Protein AF-A0A1F4E0D7-F1 (afdb_monomer_lite)

Sequence (141 aa):
MLSRHSKGNRVFLKLKRRDPFVKLLLAAATALELRGVRFKAMPSDRVTEKAFVDFCAHFPPDAELWQQFGDLKFLAGVAVMLAGHHGFERSAYLALAETLSPGSSTVEQYEAWYRKYKPDFPRLFSMIDRERRVHARVGDQ

Radius of gyration: 18.06 Å; chains: 1; bounding box: 66×44×33 Å

Structure (mmCIF, N/CA/C/O backbone):
data_AF-A0A1F4E0D7-F1
#
_entry.id   AF-A0A1F4E0D7-F1
#
loop_
_atom_site.group_PDB
_atom_site.id
_atom_site.type_symbol
_atom_site.label_atom_id
_atom_site.label_alt_id
_atom_site.label_comp_id
_atom_site.label_asym_id
_atom_site.label_entity_id
_atom_site.label_seq_id
_atom_site.pdbx_PDB_ins_code
_atom_site.Cartn_x
_atom_site.Cartn_y
_atom_site.Cartn_z
_atom_site.occupancy
_atom_site.B_iso_or_equiv
_atom_site.auth_seq_id
_atom_site.auth_comp_id
_atom_site.auth_asym_id
_atom_site.auth_atom_id
_atom_site.pdbx_PDB_model_num
ATOM 1 N N . MET A 1 1 ? 50.376 -29.751 10.327 1.00 37.69 1 MET A N 1
ATOM 2 C CA . MET A 1 1 ? 50.238 -28.881 9.139 1.00 37.69 1 MET A CA 1
ATOM 3 C C . MET A 1 1 ? 48.757 -28.633 8.897 1.00 37.69 1 MET A C 1
ATOM 5 O O . MET A 1 1 ? 48.042 -29.574 8.582 1.00 37.69 1 MET A O 1
ATOM 9 N N . LEU A 1 2 ? 48.285 -27.404 9.133 1.00 34.72 2 LEU A N 1
ATOM 10 C CA . LEU A 1 2 ? 46.933 -26.977 8.767 1.00 34.72 2 LEU A CA 1
ATOM 11 C C . LEU A 1 2 ? 46.838 -26.846 7.244 1.00 34.72 2 LEU A C 1
ATOM 13 O O . LEU A 1 2 ? 47.674 -26.177 6.643 1.00 34.72 2 LEU A O 1
ATOM 17 N N . SER A 1 3 ? 45.781 -27.388 6.645 1.00 28.05 3 SER A N 1
ATOM 18 C CA . SER A 1 3 ? 45.312 -26.936 5.336 1.00 28.05 3 SER A CA 1
ATOM 19 C C . SER A 1 3 ? 43.807 -26.723 5.400 1.00 28.05 3 SER A C 1
ATOM 21 O O . SER A 1 3 ? 43.017 -27.652 5.553 1.00 28.05 3 SER A O 1
ATOM 23 N N . ARG A 1 4 ? 43.438 -25.444 5.359 1.00 36.12 4 ARG A N 1
ATOM 24 C CA . ARG A 1 4 ? 42.078 -24.930 5.265 1.00 36.12 4 ARG A CA 1
ATOM 25 C C . ARG A 1 4 ? 41.848 -24.677 3.779 1.00 36.12 4 ARG A C 1
ATOM 27 O O . ARG A 1 4 ? 42.468 -23.777 3.225 1.00 36.12 4 ARG A O 1
ATOM 34 N N . HIS A 1 5 ? 40.948 -25.417 3.143 1.00 29.58 5 HIS A N 1
ATOM 35 C CA . HIS A 1 5 ? 40.406 -25.016 1.848 1.00 29.58 5 HIS A CA 1
ATOM 36 C C . HIS A 1 5 ? 38.899 -24.818 1.976 1.00 29.58 5 HIS A C 1
ATOM 38 O O . HIS A 1 5 ? 38.101 -25.740 1.857 1.00 29.58 5 HIS A O 1
ATOM 44 N N . SER A 1 6 ? 38.534 -23.564 2.237 1.00 39.84 6 SER A N 1
ATOM 45 C CA . SER A 1 6 ? 37.223 -23.029 1.893 1.00 39.84 6 SER A CA 1
ATOM 46 C C . SER A 1 6 ? 37.185 -22.893 0.373 1.00 39.84 6 SER A C 1
ATOM 48 O O . SER A 1 6 ? 38.007 -22.177 -0.203 1.00 39.84 6 SER A O 1
ATOM 50 N N . LYS A 1 7 ? 36.272 -23.602 -0.293 1.00 37.16 7 LYS A N 1
ATOM 51 C CA . LYS A 1 7 ? 35.950 -23.343 -1.697 1.00 37.16 7 LYS A CA 1
ATOM 52 C C . LYS A 1 7 ? 34.457 -23.075 -1.783 1.00 37.16 7 LYS A C 1
ATOM 54 O O . LYS A 1 7 ? 33.639 -23.919 -1.438 1.00 37.16 7 LYS A O 1
ATOM 59 N N . GLY A 1 8 ? 34.174 -21.826 -2.147 1.00 36.41 8 GLY A N 1
ATOM 60 C CA . GLY A 1 8 ? 32.883 -21.161 -2.096 1.00 36.41 8 GLY A CA 1
ATOM 61 C C . GLY A 1 8 ? 31.722 -22.029 -2.550 1.00 36.41 8 GLY A C 1
ATOM 62 O O . GLY A 1 8 ? 31.633 -22.423 -3.711 1.00 36.41 8 GLY A O 1
ATOM 63 N N . ASN A 1 9 ? 30.796 -22.232 -1.622 1.00 32.88 9 ASN A N 1
ATOM 64 C CA . ASN A 1 9 ? 29.479 -22.769 -1.890 1.00 32.88 9 ASN A CA 1
ATOM 65 C C . ASN A 1 9 ? 28.658 -21.676 -2.599 1.00 32.88 9 ASN A C 1
ATOM 67 O O . ASN A 1 9 ? 27.853 -20.977 -1.987 1.00 32.88 9 ASN A O 1
ATOM 71 N N . ARG A 1 10 ? 28.923 -21.441 -3.890 1.00 36.28 10 ARG A N 1
ATOM 72 C CA . ARG A 1 10 ? 28.019 -20.651 -4.733 1.00 36.28 10 ARG A CA 1
ATOM 73 C C . ARG A 1 10 ? 26.839 -21.544 -5.075 1.00 36.28 10 ARG A C 1
ATOM 75 O O . ARG A 1 10 ? 26.858 -22.269 -6.065 1.00 36.28 10 ARG A O 1
ATOM 82 N N . VAL A 1 11 ? 25.830 -21.502 -4.212 1.00 35.56 11 VAL A N 1
ATOM 83 C CA . VAL A 1 11 ? 24.526 -22.096 -4.486 1.00 35.56 11 VAL A CA 1
ATOM 84 C C . VAL A 1 11 ? 23.910 -21.302 -5.637 1.00 35.56 11 VAL A C 1
ATOM 86 O O . VAL A 1 11 ? 23.380 -20.211 -5.444 1.00 35.56 11 VAL A O 1
ATOM 89 N N . PHE A 1 12 ? 24.018 -21.825 -6.857 1.00 33.31 12 PHE A N 1
ATOM 90 C CA . PHE A 1 12 ? 23.210 -21.353 -7.976 1.00 33.31 12 PHE A CA 1
ATOM 91 C C . PHE A 1 12 ? 21.783 -21.848 -7.746 1.00 33.31 12 PHE A C 1
ATOM 93 O O . PHE A 1 12 ? 21.414 -22.951 -8.151 1.00 33.31 12 PHE A O 1
ATOM 100 N N . LEU A 1 13 ? 20.982 -21.041 -7.049 1.00 41.50 13 LEU A N 1
ATOM 101 C CA . LEU A 1 13 ? 19.543 -21.256 -6.983 1.00 41.50 13 LEU A CA 1
ATOM 102 C C . LEU A 1 13 ? 18.994 -21.019 -8.391 1.00 41.50 13 LEU A C 1
ATOM 104 O O . LEU A 1 13 ? 18.935 -19.892 -8.881 1.00 41.50 13 LEU A O 1
ATOM 108 N N . LYS A 1 14 ? 18.646 -22.113 -9.069 1.00 36.16 14 LYS A N 1
ATOM 109 C CA . LYS A 1 14 ? 18.019 -22.117 -10.391 1.00 36.16 14 LYS A CA 1
ATOM 110 C C . LYS A 1 14 ? 16.564 -21.673 -10.226 1.00 36.16 14 LYS A C 1
ATOM 112 O O . LYS A 1 14 ? 15.641 -22.481 -10.247 1.00 36.16 14 LYS A O 1
ATOM 117 N N . LEU A 1 15 ? 16.380 -20.385 -9.965 1.00 41.78 15 LEU A N 1
ATOM 118 C CA . LEU A 1 15 ? 15.086 -19.800 -9.661 1.00 41.78 15 LEU A CA 1
ATOM 119 C C . LEU A 1 15 ? 14.282 -19.651 -10.947 1.00 41.78 15 LEU A C 1
ATOM 121 O O . LEU A 1 15 ? 14.629 -18.876 -11.838 1.00 41.78 15 LEU A O 1
ATOM 125 N N . LYS A 1 16 ? 13.195 -20.417 -11.060 1.00 43.47 16 LYS A N 1
ATOM 126 C CA . LYS A 1 16 ? 12.216 -20.191 -12.123 1.00 43.47 16 LYS A CA 1
ATOM 127 C C . LYS A 1 16 ? 11.549 -18.838 -11.879 1.00 43.47 16 LYS A C 1
ATOM 129 O O . LYS A 1 16 ? 11.242 -18.461 -10.765 1.00 43.47 16 LYS A O 1
ATOM 134 N N . ARG A 1 17 ? 11.257 -18.101 -12.938 1.00 47.19 17 ARG A N 1
ATOM 135 C CA . ARG A 1 17 ? 10.786 -16.706 -12.890 1.00 47.19 17 ARG A CA 1
ATOM 136 C C . ARG A 1 17 ? 9.446 -16.452 -12.176 1.00 47.19 17 ARG A C 1
ATOM 138 O O . ARG A 1 17 ? 9.128 -15.316 -11.847 1.00 47.19 17 ARG A O 1
ATOM 145 N N . ARG A 1 18 ? 8.653 -17.502 -11.938 1.00 47.16 18 ARG A N 1
ATOM 146 C CA . ARG A 1 18 ? 7.413 -17.460 -11.135 1.00 47.16 18 ARG A CA 1
ATOM 147 C C . ARG A 1 18 ? 7.629 -17.853 -9.672 1.00 47.16 18 ARG A C 1
ATOM 149 O O . ARG A 1 18 ? 6.662 -17.961 -8.926 1.00 47.16 18 ARG A O 1
ATOM 156 N N . ASP A 1 19 ? 8.872 -18.100 -9.288 1.00 50.97 19 ASP A N 1
ATOM 157 C CA . ASP A 1 19 ? 9.229 -18.591 -7.974 1.00 50.97 19 ASP A CA 1
ATOM 158 C C . ASP A 1 19 ? 9.087 -17.461 -6.934 1.00 50.97 19 ASP A C 1
ATOM 160 O O . ASP A 1 19 ? 9.621 -16.361 -7.144 1.00 50.97 19 ASP A O 1
ATOM 164 N N . PRO A 1 20 ? 8.357 -17.687 -5.826 1.00 55.28 20 PRO A N 1
ATOM 165 C CA . PRO A 1 20 ? 8.258 -16.741 -4.716 1.00 55.28 20 PRO A CA 1
ATOM 166 C C . PRO A 1 20 ? 9.623 -16.250 -4.212 1.00 55.28 20 PRO A C 1
ATOM 168 O O . PRO A 1 20 ? 9.716 -15.107 -3.771 1.00 55.28 20 PRO A O 1
ATOM 171 N N . PHE A 1 21 ? 10.697 -17.030 -4.364 1.00 49.84 21 PHE A N 1
ATOM 172 C CA . PHE A 1 21 ? 12.053 -16.610 -4.008 1.00 49.84 21 PHE A CA 1
ATOM 173 C C . PHE A 1 21 ? 12.610 -15.479 -4.892 1.00 49.84 21 P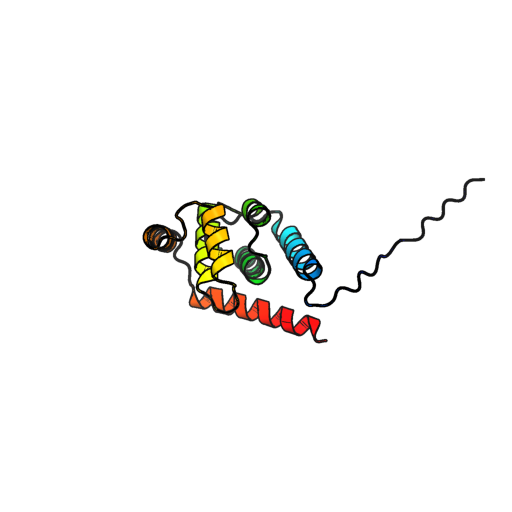HE A C 1
ATOM 175 O O . PHE A 1 21 ? 13.404 -14.679 -4.405 1.00 49.84 21 PHE A O 1
ATOM 182 N N . VAL A 1 22 ? 12.185 -15.344 -6.157 1.00 57.53 22 VAL A N 1
ATOM 183 C CA . VAL A 1 22 ? 12.585 -14.207 -7.017 1.00 57.53 22 VAL A CA 1
ATOM 184 C C . VAL A 1 22 ? 11.883 -12.931 -6.575 1.00 57.53 22 VAL A C 1
ATOM 186 O O . VAL A 1 22 ? 12.516 -11.885 -6.487 1.00 57.53 22 VAL A O 1
ATOM 189 N N . LYS A 1 23 ? 10.589 -13.020 -6.248 1.00 55.31 23 LYS A N 1
ATOM 190 C CA . LYS A 1 23 ? 9.844 -11.891 -5.672 1.00 55.31 23 LYS A CA 1
ATOM 191 C C . LYS A 1 23 ? 10.425 -11.493 -4.322 1.00 55.31 23 LYS A C 1
ATOM 193 O O . LYS A 1 23 ? 10.556 -10.308 -4.062 1.00 55.31 23 LYS A O 1
ATOM 198 N N . LEU A 1 24 ? 10.826 -12.470 -3.510 1.00 58.88 24 LEU A N 1
ATOM 199 C CA . LEU A 1 24 ? 11.486 -12.239 -2.231 1.00 58.88 24 LEU A CA 1
ATOM 200 C C . LEU A 1 24 ? 12.862 -11.591 -2.407 1.00 58.88 24 LEU A C 1
ATOM 202 O O . LEU A 1 24 ? 13.182 -10.677 -1.667 1.00 58.88 24 LEU A O 1
ATOM 206 N N . LEU A 1 25 ? 13.660 -12.011 -3.393 1.00 61.12 25 LEU A N 1
ATOM 207 C CA . LEU A 1 25 ? 14.956 -11.397 -3.701 1.00 61.12 25 LEU A CA 1
ATOM 208 C C . LEU A 1 25 ? 14.814 -9.986 -4.266 1.00 61.12 25 LEU A C 1
ATOM 210 O O . LEU A 1 25 ? 15.600 -9.119 -3.902 1.00 61.12 25 LEU A O 1
ATOM 214 N N . LEU A 1 26 ? 13.820 -9.745 -5.122 1.00 60.88 26 LEU A N 1
ATOM 215 C CA . LEU A 1 26 ? 13.545 -8.417 -5.663 1.00 60.88 26 LEU A CA 1
ATOM 216 C C . LEU A 1 26 ? 13.012 -7.496 -4.562 1.00 60.88 26 LEU A C 1
ATOM 218 O O . LEU A 1 26 ? 13.558 -6.422 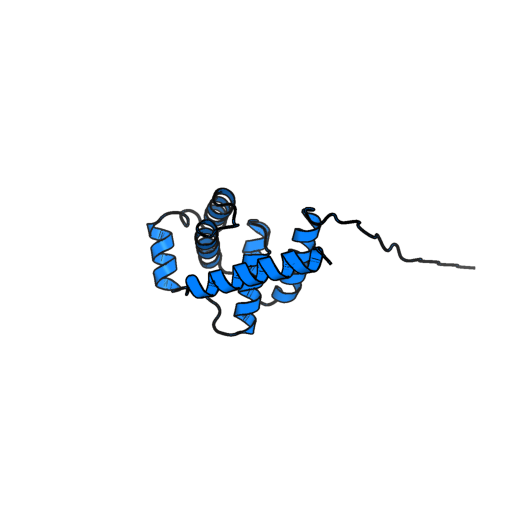-4.365 1.00 60.88 26 LEU A O 1
ATOM 222 N N . ALA A 1 27 ? 12.045 -7.960 -3.766 1.00 60.25 27 ALA A N 1
ATOM 223 C CA . ALA A 1 27 ? 11.566 -7.248 -2.587 1.00 60.25 27 ALA A CA 1
ATOM 224 C C . ALA A 1 27 ? 12.687 -7.032 -1.562 1.00 60.25 27 ALA A C 1
ATOM 226 O O . ALA A 1 27 ? 12.736 -5.975 -0.954 1.00 60.25 27 ALA A O 1
ATOM 227 N N . ALA A 1 28 ? 13.623 -7.972 -1.395 1.00 60.41 28 ALA A N 1
ATOM 228 C CA . ALA A 1 28 ? 14.784 -7.814 -0.521 1.00 60.41 28 ALA A CA 1
ATOM 229 C C . ALA A 1 28 ? 15.807 -6.817 -1.082 1.00 60.41 28 ALA A C 1
ATOM 231 O O . ALA A 1 28 ? 16.362 -6.034 -0.319 1.00 60.41 28 ALA A O 1
ATOM 232 N N . ALA A 1 29 ? 16.050 -6.809 -2.394 1.00 62.09 29 ALA A N 1
ATOM 233 C CA . ALA A 1 29 ? 16.911 -5.833 -3.057 1.00 62.09 29 ALA A CA 1
ATOM 234 C C . ALA A 1 29 ? 16.309 -4.426 -2.967 1.00 62.09 29 ALA A C 1
ATOM 236 O O . ALA A 1 29 ? 16.978 -3.500 -2.517 1.00 62.09 29 ALA A O 1
ATOM 237 N N . THR A 1 30 ? 15.018 -4.285 -3.266 1.00 63.09 30 THR A N 1
ATOM 238 C CA . THR A 1 30 ? 14.295 -3.029 -3.080 1.00 63.09 30 THR A CA 1
ATOM 239 C C . THR A 1 30 ? 14.238 -2.652 -1.598 1.00 63.09 30 THR A C 1
ATOM 241 O O . THR A 1 30 ? 14.484 -1.507 -1.262 1.00 63.09 30 THR A O 1
ATOM 244 N N . ALA A 1 31 ? 14.026 -3.590 -0.670 1.00 59.50 31 ALA A N 1
ATOM 245 C CA . ALA A 1 31 ? 14.088 -3.332 0.773 1.00 59.50 31 ALA A CA 1
ATOM 246 C C . ALA A 1 31 ? 15.465 -2.827 1.221 1.00 59.50 31 ALA A C 1
ATOM 248 O O . ALA A 1 31 ? 15.545 -1.964 2.091 1.00 59.50 31 ALA A O 1
ATOM 249 N N . LEU A 1 32 ? 16.548 -3.358 0.642 1.00 59.16 32 LEU A N 1
ATOM 250 C CA . LEU A 1 32 ? 17.920 -2.916 0.894 1.00 59.16 32 LEU A CA 1
ATOM 251 C C . LEU A 1 32 ? 18.157 -1.493 0.375 1.00 59.16 32 LEU A C 1
ATOM 253 O O . LEU A 1 32 ? 18.775 -0.703 1.083 1.00 59.16 32 LEU A O 1
ATOM 257 N N . GLU A 1 33 ? 17.630 -1.146 -0.800 1.00 61.88 33 GLU A N 1
ATOM 258 C CA . GLU A 1 33 ? 17.638 0.232 -1.318 1.00 61.88 33 GLU A CA 1
ATOM 259 C C . GLU A 1 33 ? 16.750 1.166 -0.474 1.00 61.88 33 GLU A C 1
ATOM 261 O O . GLU A 1 33 ? 17.092 2.323 -0.233 1.00 61.88 33 GLU A O 1
ATOM 266 N N . LEU A 1 34 ? 15.646 0.641 0.058 1.00 63.38 34 LEU A N 1
ATOM 267 C CA . LEU A 1 34 ? 14.682 1.342 0.903 1.00 63.38 34 LEU A CA 1
ATOM 268 C C . LEU A 1 34 ? 15.067 1.390 2.386 1.00 63.38 34 LEU A C 1
ATOM 270 O O . LEU A 1 34 ? 14.317 1.972 3.164 1.00 63.38 34 LEU A O 1
ATOM 274 N N . ARG A 1 35 ? 16.201 0.823 2.830 1.00 57.59 35 ARG A N 1
ATOM 275 C CA . ARG A 1 35 ? 16.527 0.670 4.269 1.00 57.59 35 ARG A CA 1
ATOM 276 C C . ARG A 1 35 ? 16.639 1.981 5.068 1.00 57.59 35 ARG A C 1
ATOM 278 O O . ARG A 1 35 ? 16.762 1.928 6.288 1.00 57.59 35 ARG A O 1
ATOM 285 N N . GLY A 1 36 ? 16.556 3.143 4.417 1.00 64.00 36 GLY A N 1
ATOM 286 C CA . GLY A 1 36 ? 16.404 4.457 5.059 1.00 64.00 36 GLY A CA 1
ATOM 287 C C . GLY A 1 36 ? 15.091 5.192 4.752 1.00 64.00 36 GLY A C 1
ATOM 288 O O . GLY A 1 36 ? 14.845 6.255 5.320 1.00 64.00 36 GLY A O 1
ATOM 289 N N . VAL A 1 37 ? 14.244 4.663 3.867 1.00 71.12 37 VAL A N 1
ATOM 290 C CA . VAL A 1 37 ? 13.022 5.319 3.391 1.00 71.12 37 VAL A CA 1
ATOM 291 C C . VAL A 1 37 ? 11.842 4.907 4.269 1.00 71.12 37 VAL A C 1
ATOM 293 O O . VAL A 1 37 ? 11.497 3.735 4.376 1.00 71.12 37 VAL A O 1
ATOM 296 N N . ARG A 1 38 ? 11.210 5.896 4.909 1.00 85.06 38 ARG A N 1
ATOM 297 C CA . ARG A 1 38 ? 9.981 5.726 5.695 1.00 85.06 38 ARG A CA 1
ATOM 298 C C . ARG A 1 38 ? 8.844 6.489 5.028 1.00 85.06 38 ARG A C 1
ATOM 300 O O . ARG A 1 38 ? 8.786 7.715 5.112 1.00 85.06 38 ARG A O 1
ATOM 307 N N . PHE A 1 39 ? 7.915 5.771 4.414 1.00 90.50 39 PHE A N 1
ATOM 308 C CA . PHE A 1 39 ? 6.736 6.337 3.776 1.00 90.50 39 PHE A CA 1
ATOM 309 C C . PHE A 1 39 ? 5.711 6.780 4.821 1.00 90.50 39 PHE A C 1
ATOM 311 O O . PHE A 1 39 ? 5.061 5.969 5.476 1.00 90.50 39 PHE A O 1
ATOM 318 N N . LYS A 1 40 ? 5.571 8.092 5.002 1.00 92.19 40 LYS A N 1
ATOM 319 C CA . LYS A 1 40 ? 4.557 8.693 5.891 1.00 92.19 40 LYS A CA 1
ATOM 320 C C . LYS A 1 40 ? 3.521 9.525 5.132 1.00 92.19 40 LYS A C 1
ATOM 322 O O . LYS A 1 40 ? 2.502 9.914 5.703 1.00 92.19 40 LYS A O 1
ATOM 327 N N . ALA A 1 41 ? 3.817 9.825 3.873 1.00 93.50 41 ALA A N 1
ATOM 328 C CA . ALA A 1 41 ? 3.032 10.624 2.951 1.00 93.50 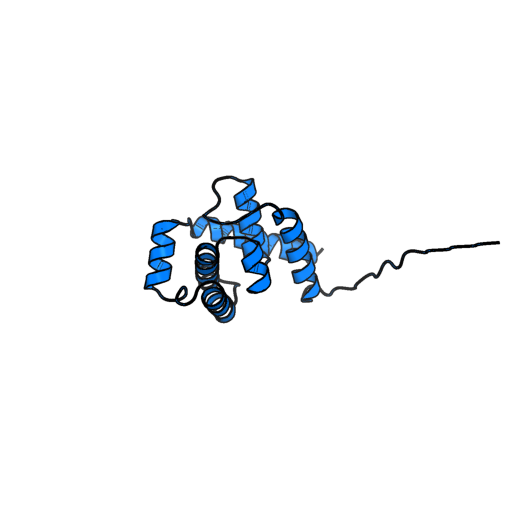41 ALA A CA 1
ATOM 329 C C . ALA A 1 41 ? 3.447 10.271 1.514 1.00 93.50 41 ALA A C 1
ATOM 331 O O . ALA A 1 41 ? 4.398 9.512 1.307 1.00 93.50 41 ALA A O 1
ATOM 332 N N . MET A 1 42 ? 2.743 10.844 0.538 1.00 92.88 42 MET A N 1
ATOM 333 C CA . MET A 1 42 ? 3.126 10.735 -0.868 1.00 92.88 42 MET A CA 1
ATOM 334 C C . MET A 1 42 ? 4.522 11.339 -1.097 1.00 92.88 42 MET A C 1
ATOM 336 O O . MET A 1 42 ? 4.852 12.351 -0.471 1.00 92.88 42 MET A O 1
ATOM 340 N N . PRO A 1 43 ? 5.34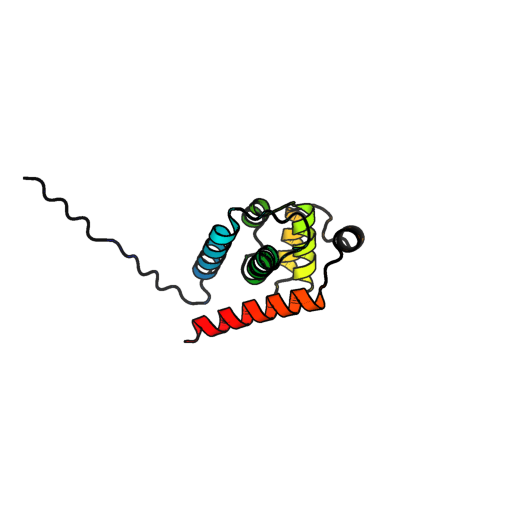8 10.725 -1.960 1.00 90.69 43 PRO A N 1
ATOM 341 C CA . PRO A 1 43 ? 6.700 11.197 -2.233 1.00 90.69 43 PRO A CA 1
ATOM 342 C C . PRO A 1 43 ? 6.686 12.592 -2.872 1.00 90.69 43 PRO A C 1
ATOM 344 O O . PRO A 1 43 ? 5.834 12.896 -3.706 1.00 90.69 43 PRO A O 1
ATOM 347 N N . SER A 1 44 ? 7.640 13.440 -2.480 1.00 87.31 44 SER A N 1
ATOM 348 C CA . SER A 1 44 ? 7.763 14.830 -2.954 1.00 87.31 44 SER A CA 1
ATOM 349 C C . SER A 1 44 ? 8.971 15.068 -3.859 1.00 87.31 44 SER A C 1
ATOM 351 O O . SER A 1 44 ? 9.118 16.149 -4.425 1.00 87.31 44 SER A O 1
ATOM 353 N N . ASP A 1 45 ? 9.858 14.083 -3.981 1.00 88.12 45 ASP A N 1
ATOM 354 C CA . ASP A 1 45 ? 11.071 14.153 -4.786 1.00 88.12 45 ASP A CA 1
ATOM 355 C C . ASP A 1 45 ? 11.249 12.876 -5.613 1.00 88.12 45 ASP A C 1
ATOM 357 O O . ASP A 1 45 ? 10.619 11.847 -5.370 1.00 88.12 45 ASP A O 1
ATOM 361 N N . ARG A 1 46 ? 12.131 12.940 -6.612 1.00 84.81 46 ARG A N 1
ATOM 362 C CA . ARG A 1 46 ? 12.323 11.842 -7.569 1.00 84.81 46 ARG A CA 1
ATOM 363 C C . ARG A 1 46 ? 12.884 10.568 -6.937 1.00 84.81 46 ARG A C 1
ATOM 365 O O . ARG A 1 46 ? 12.587 9.484 -7.432 1.00 84.81 46 ARG A O 1
ATOM 372 N N . VAL A 1 47 ? 13.710 10.684 -5.897 1.00 84.44 47 VAL A N 1
ATOM 373 C CA . VAL A 1 47 ? 14.348 9.527 -5.258 1.00 84.44 47 VAL A CA 1
ATOM 374 C C . VAL A 1 47 ? 13.310 8.775 -4.437 1.00 84.44 47 VAL A C 1
ATOM 376 O O . VAL A 1 47 ? 13.148 7.568 -4.619 1.00 84.44 47 VAL A O 1
ATOM 379 N N . THR A 1 48 ? 12.553 9.487 -3.597 1.00 85.75 48 THR A N 1
ATOM 380 C CA . THR A 1 48 ? 11.475 8.879 -2.802 1.00 85.75 48 THR A CA 1
ATOM 381 C C . THR A 1 48 ? 10.335 8.363 -3.676 1.00 85.75 48 THR A C 1
ATOM 383 O O . THR A 1 48 ? 9.739 7.337 -3.356 1.00 85.75 48 THR A O 1
ATOM 386 N N . GLU A 1 49 ? 10.069 9.008 -4.813 1.00 90.75 49 GLU A N 1
ATOM 387 C CA . GLU A 1 49 ? 9.068 8.554 -5.776 1.00 90.75 49 GLU A CA 1
ATOM 388 C C . GLU A 1 49 ? 9.462 7.250 -6.465 1.00 90.75 49 GLU A C 1
ATOM 390 O O . GLU A 1 49 ? 8.641 6.336 -6.530 1.00 90.75 49 GLU A O 1
ATOM 395 N N . LYS A 1 50 ? 10.710 7.121 -6.934 1.00 88.50 50 LYS A N 1
ATOM 396 C CA . LYS A 1 50 ? 11.195 5.861 -7.517 1.00 88.50 50 LYS A CA 1
ATOM 397 C C . LYS A 1 50 ? 11.111 4.727 -6.497 1.00 88.50 50 LYS A C 1
ATOM 399 O O . LYS A 1 50 ? 10.518 3.696 -6.789 1.00 88.50 50 LYS A O 1
ATOM 404 N N . ALA A 1 51 ? 11.603 4.974 -5.285 1.00 88.12 51 ALA A N 1
ATOM 405 C CA . ALA A 1 51 ? 11.497 4.066 -4.148 1.00 88.12 51 ALA A CA 1
ATOM 406 C C . ALA A 1 51 ? 10.046 3.621 -3.873 1.00 88.12 51 ALA A C 1
ATOM 408 O O . ALA A 1 51 ? 9.776 2.438 -3.675 1.00 88.12 51 ALA A O 1
ATOM 409 N N . PHE A 1 52 ? 9.100 4.562 -3.879 1.00 91.81 52 PHE A N 1
ATOM 410 C CA . PHE A 1 52 ? 7.686 4.279 -3.644 1.00 91.81 52 PHE A CA 1
ATOM 411 C C . PHE A 1 52 ? 7.041 3.478 -4.784 1.00 91.81 52 PHE A C 1
ATOM 413 O O . PHE A 1 52 ? 6.251 2.566 -4.536 1.00 91.81 52 PHE A O 1
ATOM 420 N N . VAL A 1 53 ? 7.394 3.786 -6.033 1.00 92.69 53 VAL A N 1
ATOM 421 C CA . VAL A 1 53 ? 6.937 3.036 -7.209 1.00 92.69 53 VAL A CA 1
ATOM 422 C C . VAL A 1 53 ? 7.472 1.610 -7.180 1.00 92.69 53 VAL A C 1
ATOM 424 O O . VAL A 1 53 ? 6.694 0.686 -7.397 1.00 92.69 53 VAL A O 1
ATOM 427 N N . ASP A 1 54 ? 8.747 1.417 -6.847 1.00 88.56 54 ASP A N 1
ATOM 428 C CA . ASP A 1 54 ? 9.362 0.090 -6.744 1.00 88.56 54 ASP A CA 1
ATOM 429 C C . ASP A 1 54 ? 8.733 -0.729 -5.622 1.00 88.56 54 ASP A C 1
ATOM 431 O O . ASP A 1 54 ? 8.417 -1.907 -5.807 1.00 88.56 54 ASP A O 1
ATOM 435 N N . PHE A 1 55 ? 8.476 -0.081 -4.482 1.00 89.75 55 PHE A N 1
ATOM 436 C CA . PHE A 1 55 ? 7.727 -0.673 -3.384 1.00 89.75 55 PHE A CA 1
ATOM 437 C C . PHE A 1 55 ? 6.365 -1.190 -3.867 1.00 89.75 55 PHE A C 1
ATOM 439 O O . PHE A 1 55 ? 6.080 -2.382 -3.766 1.00 89.75 55 PHE A O 1
ATOM 446 N N . CYS A 1 56 ? 5.549 -0.322 -4.471 1.00 92.88 56 CYS A N 1
ATOM 447 C CA . CYS A 1 56 ? 4.215 -0.691 -4.947 1.00 92.88 56 CYS A CA 1
ATOM 448 C C . CYS A 1 56 ? 4.252 -1.743 -6.066 1.00 92.88 56 CYS A C 1
ATOM 450 O O . CYS A 1 56 ? 3.377 -2.602 -6.141 1.00 92.88 56 CYS A O 1
ATOM 452 N N . ALA A 1 57 ? 5.241 -1.675 -6.957 1.00 91.31 57 ALA A N 1
ATOM 453 C CA . ALA A 1 57 ? 5.349 -2.560 -8.107 1.00 91.31 57 ALA A CA 1
ATOM 454 C C . ALA A 1 57 ? 5.731 -3.991 -7.716 1.00 91.31 57 ALA A C 1
ATOM 456 O O . ALA A 1 57 ? 5.224 -4.931 -8.339 1.00 91.31 57 ALA A O 1
ATOM 457 N N . HIS A 1 58 ? 6.598 -4.151 -6.711 1.00 84.94 58 HIS A N 1
ATOM 458 C CA . HIS A 1 58 ? 7.313 -5.407 -6.475 1.00 84.94 58 HIS A CA 1
ATOM 459 C C . HIS A 1 58 ? 7.043 -6.054 -5.116 1.00 84.94 58 HIS A C 1
ATOM 461 O O . HIS A 1 58 ? 7.210 -7.272 -5.004 1.00 84.94 58 HIS A O 1
ATOM 467 N N . PHE A 1 59 ? 6.613 -5.305 -4.094 1.00 84.94 59 PHE A N 1
ATOM 468 C CA . PHE A 1 59 ? 6.400 -5.898 -2.773 1.00 84.94 59 PHE A CA 1
ATOM 469 C C . PHE A 1 59 ? 5.135 -6.759 -2.731 1.00 84.94 59 PHE A C 1
ATOM 471 O O . PHE A 1 59 ? 4.069 -6.323 -3.182 1.00 84.94 59 PHE A O 1
ATOM 478 N N . PRO A 1 60 ? 5.219 -7.973 -2.154 1.00 88.56 60 PRO A N 1
ATOM 479 C CA . PRO A 1 60 ? 4.038 -8.786 -1.910 1.00 88.56 60 PRO A CA 1
ATOM 480 C C . PRO A 1 60 ? 3.124 -8.114 -0.868 1.00 88.56 60 PRO A C 1
ATOM 482 O O . PRO A 1 60 ? 3.612 -7.313 -0.064 1.00 88.56 60 PRO A O 1
ATOM 485 N N . PRO A 1 61 ? 1.818 -8.440 -0.849 1.00 91.81 61 PRO A N 1
ATOM 486 C CA . PRO A 1 61 ? 0.882 -7.962 0.167 1.00 91.81 61 PRO A CA 1
ATOM 487 C C . PRO A 1 61 ? 1.113 -8.678 1.510 1.00 91.81 61 PRO A C 1
ATOM 489 O O . PRO A 1 61 ? 0.322 -9.515 1.931 1.00 91.81 61 PRO A O 1
ATOM 492 N N . ASP A 1 62 ? 2.235 -8.372 2.156 1.00 89.62 62 ASP A N 1
ATOM 493 C CA . ASP A 1 62 ? 2.689 -8.966 3.413 1.00 89.62 62 ASP A CA 1
ATOM 494 C C . ASP A 1 62 ? 2.790 -7.880 4.490 1.00 89.62 62 ASP A C 1
ATOM 496 O O . ASP A 1 62 ? 3.530 -6.902 4.347 1.00 89.62 62 ASP A O 1
ATOM 500 N N . ALA A 1 63 ? 2.024 -8.041 5.568 1.00 90.25 63 ALA A N 1
ATOM 501 C CA . ALA A 1 63 ? 1.923 -7.027 6.607 1.00 90.25 63 ALA A CA 1
ATOM 502 C C . ALA A 1 63 ? 3.229 -6.847 7.392 1.00 90.25 63 ALA A C 1
ATOM 504 O O . ALA A 1 63 ? 3.582 -5.711 7.705 1.00 90.25 63 ALA A O 1
ATOM 505 N N . GLU A 1 64 ? 3.956 -7.925 7.696 1.00 87.94 64 GLU A N 1
ATOM 506 C CA . GLU A 1 64 ? 5.211 -7.856 8.456 1.00 87.94 64 GLU A CA 1
ATOM 507 C C . GLU A 1 64 ? 6.293 -7.117 7.668 1.00 87.94 64 GLU A C 1
ATOM 509 O O . GLU A 1 64 ? 7.074 -6.345 8.235 1.00 87.94 64 GLU A O 1
ATOM 514 N N . LEU A 1 65 ? 6.313 -7.305 6.346 1.00 85.44 65 LEU A N 1
ATOM 515 C CA . LEU A 1 65 ? 7.182 -6.541 5.461 1.00 85.44 65 LEU A CA 1
ATOM 516 C C . LEU A 1 65 ? 6.753 -5.076 5.408 1.00 85.44 65 LEU A C 1
ATOM 518 O O . LEU A 1 65 ? 7.573 -4.196 5.661 1.00 85.44 65 LEU A O 1
ATOM 522 N N . TRP A 1 66 ? 5.481 -4.792 5.122 1.00 90.81 66 TRP A N 1
ATOM 523 C CA . TRP A 1 66 ? 4.996 -3.421 4.921 1.00 90.81 66 TRP A CA 1
ATOM 524 C C . TRP A 1 66 ? 5.177 -2.539 6.161 1.00 90.81 66 TRP A C 1
ATOM 526 O O . TRP A 1 66 ? 5.580 -1.382 6.029 1.00 90.81 66 TRP A O 1
ATOM 536 N N . GLN A 1 67 ? 4.982 -3.084 7.366 1.00 90.06 67 GLN A N 1
ATOM 537 C CA . GLN A 1 67 ? 5.159 -2.359 8.634 1.00 90.06 67 GLN A CA 1
ATOM 538 C C . GLN A 1 67 ? 6.558 -1.742 8.807 1.00 90.06 67 GLN A C 1
ATOM 540 O O . GLN A 1 67 ? 6.722 -0.750 9.520 1.00 90.06 67 GLN A O 1
ATOM 545 N N . GLN A 1 68 ? 7.577 -2.287 8.140 1.00 86.94 68 GLN A N 1
ATOM 546 C CA . GLN A 1 68 ? 8.951 -1.792 8.241 1.00 86.94 68 GLN A CA 1
ATOM 547 C C . GLN A 1 68 ? 9.184 -0.511 7.425 1.00 86.94 68 GLN A C 1
ATOM 549 O O . GLN A 1 68 ? 10.116 0.240 7.722 1.00 86.94 68 GLN A O 1
ATOM 554 N N . PHE A 1 69 ? 8.328 -0.220 6.440 1.00 87.56 69 PHE A N 1
ATOM 555 C CA . PHE A 1 69 ? 8.569 0.821 5.436 1.00 87.56 69 PHE A CA 1
ATOM 556 C C . PHE A 1 69 ? 7.824 2.127 5.674 1.00 87.56 69 PHE A C 1
ATOM 558 O O . PHE A 1 69 ? 8.021 3.069 4.911 1.00 87.56 69 PHE A O 1
ATOM 565 N N . GLY A 1 70 ? 6.983 2.254 6.703 1.00 88.25 70 GLY A N 1
ATOM 566 C CA . GLY A 1 70 ? 6.194 3.476 6.817 1.00 88.25 70 GLY A CA 1
ATOM 567 C C . GLY A 1 70 ? 5.214 3.564 7.971 1.00 88.25 70 GLY A C 1
ATOM 568 O O . GLY A 1 70 ? 5.206 2.751 8.889 1.00 88.25 70 GLY A O 1
ATOM 569 N N . ASP A 1 71 ? 4.411 4.622 7.917 1.00 94.94 71 ASP A N 1
ATOM 570 C CA . ASP A 1 71 ? 3.241 4.795 8.769 1.00 94.94 71 ASP A CA 1
ATOM 571 C C . ASP A 1 71 ? 2.132 3.831 8.336 1.00 94.94 71 ASP A C 1
ATOM 573 O O . ASP A 1 71 ? 1.797 3.744 7.154 1.00 94.94 71 ASP A O 1
ATOM 577 N N . LEU A 1 72 ? 1.543 3.118 9.296 1.00 96.44 72 LEU A N 1
ATOM 578 C CA . LEU A 1 72 ? 0.601 2.041 8.994 1.00 96.44 72 LEU A CA 1
ATOM 579 C C . LEU A 1 72 ? -0.694 2.550 8.361 1.00 96.44 72 LEU A C 1
ATOM 581 O O . LEU A 1 72 ? -1.209 1.919 7.444 1.00 96.44 72 LEU A O 1
ATOM 585 N N . LYS A 1 73 ? -1.196 3.715 8.791 1.00 97.06 73 LYS A N 1
ATOM 586 C CA . LYS A 1 73 ? -2.405 4.316 8.208 1.00 97.06 73 LYS A CA 1
ATOM 587 C C . LYS A 1 73 ? -2.146 4.786 6.785 1.00 97.06 73 LYS A C 1
ATOM 589 O O . LYS A 1 73 ? -2.994 4.609 5.912 1.00 97.06 73 LYS A O 1
ATOM 594 N N . PHE A 1 74 ? -0.977 5.378 6.544 1.00 97.31 74 PHE A N 1
ATOM 595 C CA . PHE A 1 74 ? -0.565 5.750 5.200 1.00 97.31 74 PHE A CA 1
ATOM 596 C C . PHE A 1 74 ? -0.502 4.519 4.288 1.00 97.31 74 PHE A C 1
ATOM 598 O O . PHE A 1 74 ? -1.167 4.498 3.254 1.00 97.31 74 PHE A O 1
ATOM 605 N N . LEU A 1 75 ? 0.236 3.487 4.700 1.00 97.25 75 LEU A N 1
ATOM 606 C CA . LEU A 1 75 ? 0.428 2.265 3.922 1.00 97.25 75 LEU A CA 1
ATOM 607 C C . LEU A 1 75 ? -0.864 1.469 3.719 1.00 97.25 75 LEU A C 1
ATOM 609 O O . LEU A 1 75 ? -1.062 0.912 2.644 1.00 97.25 75 LEU A O 1
ATOM 613 N N . ALA A 1 76 ? -1.775 1.464 4.691 1.00 98.12 76 ALA A N 1
ATOM 614 C CA . ALA A 1 76 ? -3.084 0.844 4.528 1.00 98.12 76 ALA A CA 1
ATOM 615 C C . ALA A 1 76 ? -3.881 1.491 3.383 1.00 98.12 76 ALA A C 1
ATOM 617 O O . ALA A 1 76 ? -4.405 0.788 2.524 1.00 98.12 76 ALA A O 1
ATOM 618 N N . GLY A 1 77 ? -3.899 2.825 3.286 1.00 98.00 77 GLY A N 1
ATOM 619 C CA . GLY A 1 77 ? -4.545 3.499 2.155 1.00 98.00 77 GLY A CA 1
ATOM 620 C C . GLY A 1 77 ? -3.833 3.265 0.816 1.00 98.00 77 GLY A C 1
ATOM 621 O O . GLY A 1 77 ? -4.497 3.144 -0.214 1.00 98.00 77 GLY A O 1
ATOM 622 N N . VAL A 1 78 ? -2.504 3.096 0.817 1.00 97.75 78 VAL A N 1
ATOM 623 C CA . VAL A 1 78 ? -1.765 2.631 -0.373 1.00 97.75 78 VAL A CA 1
ATOM 624 C C . VAL A 1 78 ? -2.221 1.226 -0.775 1.00 97.75 78 VAL A C 1
ATOM 626 O O . VAL A 1 78 ? -2.455 0.982 -1.955 1.00 97.75 78 VAL A O 1
ATOM 629 N N . ALA A 1 79 ? -2.411 0.314 0.179 1.00 98.06 79 ALA A N 1
ATOM 630 C CA . ALA A 1 79 ? -2.901 -1.031 -0.107 1.00 98.06 79 ALA A CA 1
ATOM 631 C C . ALA A 1 79 ? -4.317 -1.010 -0.713 1.00 98.06 79 ALA A C 1
ATOM 633 O O . ALA A 1 79 ? -4.543 -1.657 -1.734 1.00 98.06 79 ALA A O 1
ATOM 634 N N . VAL A 1 80 ? -5.240 -0.203 -0.172 1.00 98.31 80 VAL A N 1
ATOM 635 C CA . VAL A 1 80 ? -6.591 -0.023 -0.748 1.00 98.31 80 VAL A CA 1
ATOM 636 C C . VAL A 1 80 ? -6.526 0.551 -2.166 1.00 98.31 80 VAL A C 1
ATOM 638 O O . VAL A 1 80 ? -7.214 0.064 -3.062 1.00 98.31 80 VAL A O 1
ATOM 641 N N . MET A 1 81 ? -5.659 1.540 -2.400 1.00 97.31 81 MET A N 1
ATOM 642 C CA . MET A 1 81 ? -5.421 2.098 -3.733 1.00 97.31 81 MET A CA 1
ATOM 643 C C . MET A 1 81 ? -4.947 1.021 -4.721 1.00 97.31 81 MET A C 1
ATOM 645 O O . MET A 1 81 ? -5.487 0.928 -5.822 1.00 97.31 81 MET A O 1
ATOM 649 N N . LEU A 1 82 ? -3.967 0.193 -4.342 1.00 97.38 82 LEU A N 1
ATOM 650 C CA . LEU A 1 82 ? -3.472 -0.886 -5.204 1.00 97.38 82 LEU A CA 1
ATOM 651 C C . LEU A 1 82 ? -4.528 -1.970 -5.435 1.00 97.38 82 LEU A C 1
ATOM 653 O O . LEU A 1 82 ? -4.611 -2.494 -6.539 1.00 97.38 82 LEU A O 1
ATOM 657 N N . ALA A 1 83 ? -5.381 -2.257 -4.448 1.00 96.88 83 ALA A N 1
ATOM 658 C CA . ALA A 1 83 ? -6.492 -3.195 -4.601 1.00 96.88 83 ALA A CA 1
ATOM 659 C C . ALA A 1 83 ? -7.501 -2.765 -5.686 1.00 96.88 83 ALA A C 1
ATOM 661 O O . ALA A 1 83 ? -8.200 -3.610 -6.248 1.00 96.88 83 ALA A O 1
ATOM 662 N N . GLY A 1 84 ? -7.589 -1.461 -5.970 1.00 94.19 84 GLY A N 1
ATOM 663 C CA . GLY A 1 84 ? -8.405 -0.899 -7.047 1.00 94.19 84 GLY A CA 1
ATOM 664 C C . GLY A 1 84 ? -7.724 -0.875 -8.420 1.00 94.19 84 GLY A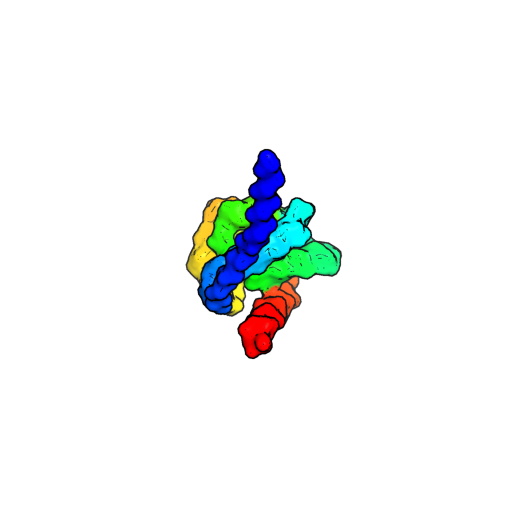 C 1
ATOM 665 O O . GLY A 1 84 ? -8.391 -0.588 -9.412 1.00 94.19 84 GLY A O 1
ATOM 666 N N . HIS A 1 85 ? -6.424 -1.174 -8.501 1.00 95.12 85 HIS A N 1
ATOM 667 C CA . HIS A 1 85 ? -5.658 -1.110 -9.744 1.00 95.12 85 HIS A CA 1
ATOM 668 C C . HIS A 1 85 ? -5.478 -2.487 -10.389 1.00 95.12 85 HIS A C 1
ATOM 670 O O . HIS A 1 85 ? -5.290 -3.506 -9.722 1.00 95.12 85 HIS A O 1
ATOM 676 N N . HIS A 1 86 ? -5.502 -2.526 -11.720 1.00 89.88 86 HIS A N 1
ATOM 677 C CA . HIS A 1 86 ? -5.354 -3.772 -12.465 1.00 89.88 86 HIS A CA 1
ATOM 678 C C . HIS A 1 86 ? -3.972 -4.415 -12.242 1.00 89.88 86 HIS A C 1
ATOM 680 O O . HIS A 1 86 ? -2.940 -3.750 -12.206 1.00 89.88 86 HIS A O 1
ATOM 686 N N . GLY A 1 87 ? -3.940 -5.747 -12.154 1.00 88.31 87 GLY A N 1
ATOM 687 C CA . GLY A 1 87 ? -2.707 -6.516 -11.968 1.00 88.31 87 GLY A CA 1
ATOM 688 C C . GLY A 1 87 ? -2.306 -6.727 -10.506 1.00 88.31 87 GLY A C 1
ATOM 689 O O . GLY A 1 87 ? -1.304 -7.405 -10.259 1.00 88.31 87 GLY A O 1
ATOM 690 N N . PHE A 1 88 ? -3.087 -6.206 -9.560 1.00 93.12 88 PHE A N 1
ATOM 691 C CA . PHE A 1 88 ? -3.005 -6.513 -8.136 1.00 93.12 88 PHE A CA 1
ATOM 692 C C . PHE A 1 88 ? -4.157 -7.434 -7.720 1.00 93.12 88 PHE A C 1
ATOM 694 O O . PHE A 1 88 ? -5.253 -7.378 -8.277 1.00 93.12 88 PHE A O 1
ATOM 701 N N . GLU A 1 89 ? -3.902 -8.324 -6.761 1.00 94.69 89 GLU A N 1
ATOM 702 C CA . GLU A 1 89 ? -4.933 -9.232 -6.257 1.00 94.69 89 GLU A CA 1
ATOM 703 C C . GLU A 1 89 ? -5.760 -8.499 -5.196 1.00 94.69 89 GLU A C 1
ATOM 705 O O . GLU A 1 89 ? -5.308 -8.270 -4.075 1.00 94.69 89 GLU A O 1
ATOM 710 N N . ARG A 1 90 ? -6.960 -8.065 -5.592 1.00 96.56 90 ARG A N 1
ATOM 711 C CA . ARG A 1 90 ? -7.798 -7.164 -4.796 1.00 96.56 90 ARG A CA 1
ATOM 712 C C . ARG A 1 90 ? -8.036 -7.675 -3.375 1.00 96.56 90 ARG A C 1
ATOM 714 O O . ARG A 1 90 ? -7.964 -6.878 -2.445 1.00 96.56 90 ARG A O 1
ATOM 721 N N . SER A 1 91 ? -8.333 -8.962 -3.188 1.00 97.31 91 SER A N 1
ATOM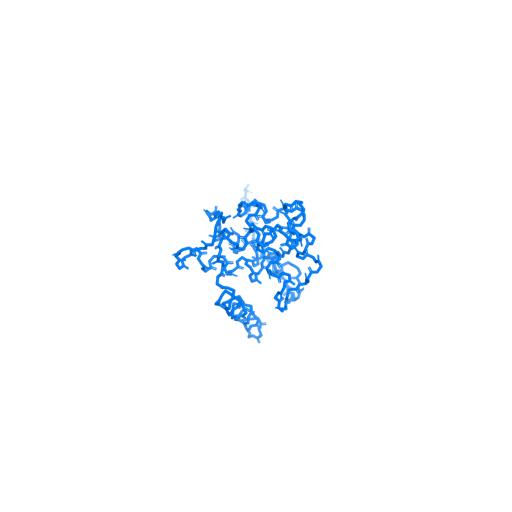 722 C CA . SER A 1 91 ? -8.698 -9.478 -1.864 1.00 97.31 91 SER A CA 1
ATOM 723 C C . SER A 1 91 ? -7.519 -9.470 -0.882 1.00 97.31 91 SER A C 1
ATOM 725 O O . SER A 1 91 ? -7.684 -9.014 0.249 1.00 97.31 91 SER A O 1
ATOM 727 N N . ALA A 1 92 ? -6.314 -9.840 -1.323 1.00 96.44 92 ALA A N 1
ATOM 728 C CA . ALA A 1 92 ? -5.096 -9.810 -0.521 1.00 96.44 92 ALA A CA 1
ATOM 729 C C . ALA A 1 92 ? -4.691 -8.389 -0.125 1.00 96.44 92 ALA A C 1
ATOM 731 O O . ALA A 1 92 ? -4.297 -8.166 1.016 1.00 96.44 92 ALA A O 1
ATOM 732 N N . TYR A 1 93 ? -4.811 -7.411 -1.026 1.00 97.94 93 TYR A N 1
ATOM 733 C CA . TYR A 1 93 ? -4.469 -6.023 -0.695 1.00 97.94 93 TYR A CA 1
ATOM 734 C C . TYR A 1 93 ? -5.496 -5.358 0.233 1.00 97.94 93 TYR A C 1
ATOM 736 O O . TYR A 1 93 ? -5.109 -4.560 1.085 1.00 97.94 93 TYR A O 1
ATOM 744 N N . LEU A 1 94 ? -6.782 -5.715 0.144 1.00 98.38 94 LEU A N 1
ATOM 745 C CA . LEU A 1 94 ? -7.770 -5.275 1.137 1.00 98.38 94 LEU A CA 1
ATOM 746 C C . LEU A 1 94 ? -7.529 -5.931 2.505 1.00 98.38 94 LEU A C 1
ATOM 748 O O . LEU A 1 94 ? -7.585 -5.245 3.522 1.00 98.38 94 LEU A O 1
ATOM 752 N N . ALA A 1 95 ? -7.190 -7.223 2.543 1.00 98.19 95 ALA A N 1
ATOM 753 C CA . ALA A 1 95 ? -6.820 -7.904 3.786 1.00 98.19 95 ALA A CA 1
ATOM 754 C C . ALA A 1 95 ? -5.548 -7.305 4.415 1.00 98.19 95 ALA A C 1
ATOM 756 O O . ALA A 1 95 ? -5.479 -7.111 5.631 1.00 98.19 95 ALA A O 1
ATOM 757 N N . LEU A 1 96 ? -4.559 -6.952 3.589 1.00 97.94 96 LEU A N 1
ATOM 758 C CA . LEU A 1 96 ? -3.365 -6.229 4.016 1.00 97.94 96 LEU A CA 1
ATOM 759 C C . LEU A 1 96 ? -3.725 -4.875 4.631 1.00 97.94 96 LEU A C 1
ATOM 761 O O . LEU A 1 96 ? -3.237 -4.558 5.713 1.00 97.94 96 LEU A O 1
ATOM 765 N N . ALA A 1 97 ? -4.587 -4.093 3.974 1.00 98.38 97 ALA A N 1
ATOM 766 C CA . ALA A 1 97 ? -5.033 -2.803 4.491 1.00 98.38 97 ALA A CA 1
ATOM 767 C C . ALA A 1 97 ? -5.658 -2.941 5.889 1.00 98.38 97 ALA A C 1
ATOM 769 O O . ALA A 1 97 ? -5.250 -2.241 6.816 1.00 98.38 97 ALA A O 1
ATOM 770 N N . GLU A 1 98 ? -6.567 -3.903 6.066 1.00 98.31 98 GLU A N 1
ATOM 771 C CA . GLU A 1 98 ? -7.203 -4.195 7.357 1.00 98.31 98 GLU A CA 1
ATOM 772 C C . GLU A 1 98 ? -6.207 -4.656 8.426 1.00 98.31 98 GLU A C 1
ATOM 774 O O . GLU A 1 98 ? -6.320 -4.270 9.588 1.00 98.31 98 GLU A O 1
ATOM 779 N N . THR A 1 99 ? -5.191 -5.425 8.033 1.00 98.19 99 THR A N 1
ATOM 780 C CA . THR A 1 99 ? -4.130 -5.871 8.947 1.00 98.19 99 THR A CA 1
ATOM 781 C C . THR A 1 99 ? -3.238 -4.708 9.394 1.00 98.19 99 THR A C 1
ATOM 783 O O . THR A 1 99 ? -2.839 -4.644 10.554 1.00 98.19 99 THR A O 1
ATOM 786 N N . LEU A 1 100 ? -2.918 -3.775 8.491 1.00 97.50 100 LEU A N 1
ATOM 787 C CA . LEU A 1 100 ? -2.082 -2.607 8.790 1.00 97.50 100 LEU A CA 1
ATOM 788 C C . LEU A 1 100 ? -2.834 -1.554 9.613 1.00 97.50 100 LEU A C 1
ATOM 790 O O . LEU A 1 100 ? -2.275 -0.964 10.536 1.00 97.50 100 LEU A O 1
ATOM 794 N N . SER A 1 101 ? -4.092 -1.292 9.270 1.00 97.75 101 SER A N 1
ATOM 795 C CA . SER A 1 101 ? -4.952 -0.342 9.969 1.00 97.75 101 SER A CA 1
ATOM 796 C C . SER A 1 101 ? -6.405 -0.812 9.873 1.00 97.75 101 SER A C 1
ATOM 798 O O . SER A 1 101 ? -7.032 -0.595 8.831 1.00 97.75 101 SER A O 1
ATOM 800 N N . PRO A 1 102 ? -6.971 -1.389 10.947 1.00 97.94 102 PRO A N 1
ATOM 801 C CA . PRO A 1 102 ? -8.353 -1.855 10.952 1.00 97.94 102 PRO A CA 1
ATOM 802 C C . PRO A 1 102 ? -9.352 -0.767 10.536 1.00 97.94 102 PRO A C 1
ATOM 804 O O . PRO A 1 102 ? -9.236 0.391 10.947 1.00 97.94 102 PRO A O 1
ATOM 807 N N . GLY A 1 103 ? -10.322 -1.143 9.705 1.00 97.00 103 GLY A N 1
ATOM 808 C CA . GLY A 1 103 ? -11.341 -0.272 9.122 1.00 97.00 103 GLY A CA 1
ATOM 809 C C . GLY A 1 103 ? -10.874 0.555 7.920 1.00 97.00 103 GLY A C 1
ATOM 810 O O . GLY A 1 103 ? -11.675 1.297 7.352 1.00 97.00 103 GLY A O 1
ATOM 811 N N . SER A 1 104 ? -9.608 0.463 7.509 1.00 96.69 104 SER A N 1
ATOM 812 C CA . SER A 1 104 ? -9.064 1.266 6.402 1.00 96.69 104 SER A CA 1
ATOM 813 C C . SER A 1 104 ? -9.635 0.917 5.025 1.00 96.69 104 SER A C 1
ATOM 815 O O . SER A 1 104 ? -9.600 1.770 4.141 1.00 96.69 104 SER A O 1
ATOM 817 N N . SER A 1 105 ? -10.183 -0.289 4.837 1.00 95.56 105 SER A N 1
ATOM 818 C CA . SER A 1 105 ? -10.841 -0.697 3.588 1.00 95.56 105 SER A CA 1
ATOM 819 C C . SER A 1 105 ? -12.257 -0.136 3.425 1.00 95.56 105 SER A C 1
ATOM 821 O O . SER A 1 105 ? -12.842 -0.261 2.346 1.00 95.56 105 SER A O 1
ATOM 823 N N . THR A 1 106 ? -12.811 0.492 4.468 1.00 97.44 106 THR A N 1
ATOM 824 C CA . THR A 1 106 ? -14.103 1.188 4.385 1.00 97.44 106 THR A CA 1
ATOM 825 C C . THR A 1 106 ? -13.998 2.421 3.491 1.00 97.44 106 THR A C 1
ATOM 827 O O . THR A 1 106 ? -12.949 3.067 3.409 1.00 97.44 106 THR A O 1
ATOM 830 N N . VAL A 1 107 ? -15.102 2.767 2.825 1.00 96.12 107 VAL A N 1
ATOM 831 C CA . VAL A 1 107 ? -15.149 3.912 1.903 1.00 96.12 107 VAL A CA 1
ATOM 832 C C . VAL A 1 107 ? -14.826 5.204 2.649 1.00 96.12 107 VAL A C 1
ATOM 834 O O . VAL A 1 107 ? -14.018 6.002 2.184 1.00 96.12 107 VAL A O 1
ATOM 837 N N . GLU A 1 108 ? -15.378 5.379 3.846 1.00 97.50 108 GLU A N 1
ATOM 838 C CA . GLU A 1 108 ? -15.235 6.584 4.656 1.00 97.50 108 GLU A CA 1
ATOM 839 C C . GLU A 1 108 ? -13.778 6.819 5.078 1.00 97.50 108 GLU A C 1
ATOM 841 O O . GLU A 1 108 ? -13.259 7.935 4.969 1.00 97.50 108 GLU A O 1
ATOM 846 N N . GLN A 1 109 ? -13.088 5.766 5.534 1.00 97.38 109 GLN A N 1
ATOM 847 C CA . GLN A 1 109 ? -11.681 5.866 5.933 1.00 97.38 109 GLN A CA 1
ATOM 848 C C . GLN A 1 109 ? -10.767 6.063 4.726 1.00 97.38 109 GLN A C 1
ATOM 850 O O . GLN A 1 109 ? -9.825 6.861 4.790 1.00 97.38 109 GLN A O 1
ATOM 855 N N . TYR A 1 110 ? -11.054 5.388 3.611 1.00 97.06 110 TYR A N 1
ATOM 856 C CA . TYR A 1 110 ? -10.282 5.568 2.390 1.00 97.06 110 TYR A CA 1
ATOM 857 C C . TYR A 1 110 ? -10.451 6.974 1.800 1.00 97.06 110 TYR A C 1
ATOM 859 O O . TYR A 1 110 ? -9.467 7.600 1.402 1.00 97.06 110 TYR A O 1
ATOM 867 N N . GLU A 1 111 ? -11.660 7.535 1.821 1.00 97.38 111 GLU A N 1
ATOM 868 C CA . GLU A 1 111 ? -11.900 8.924 1.427 1.00 97.38 111 GLU A CA 1
ATOM 869 C C . GLU A 1 111 ? -11.147 9.915 2.319 1.00 97.38 111 GLU A C 1
ATOM 871 O O . GLU A 1 111 ? -10.547 10.871 1.818 1.00 97.38 111 GLU A O 1
ATOM 876 N N . ALA A 1 112 ? -11.148 9.700 3.638 1.00 97.50 112 ALA A N 1
ATOM 877 C CA . ALA A 1 112 ? -10.395 10.534 4.569 1.00 97.50 112 ALA A CA 1
ATOM 878 C C . ALA A 1 112 ? -8.885 10.476 4.278 1.00 97.50 112 ALA A C 1
ATOM 880 O O . ALA A 1 112 ? -8.211 11.512 4.252 1.00 97.50 112 ALA A O 1
ATOM 881 N N . TRP A 1 113 ? -8.361 9.281 3.994 1.00 97.62 113 TRP A N 1
ATOM 882 C CA . TRP A 1 113 ? -6.981 9.088 3.560 1.00 97.62 113 TRP A CA 1
ATOM 883 C C . TRP A 1 113 ? -6.696 9.832 2.245 1.00 97.62 113 TRP A C 1
ATOM 885 O O . TRP A 1 113 ? -5.727 10.591 2.167 1.00 97.62 113 TRP A O 1
ATOM 895 N N . TYR A 1 114 ? -7.572 9.709 1.245 1.00 96.88 114 TYR A N 1
ATOM 896 C CA . TYR A 1 114 ? -7.418 10.380 -0.046 1.00 96.88 114 TYR A CA 1
ATOM 897 C C . TYR A 1 114 ? -7.397 11.904 0.100 1.00 96.88 114 TYR A C 1
ATOM 899 O O . TYR A 1 114 ? -6.508 12.568 -0.431 1.00 96.88 114 TYR A O 1
ATOM 907 N N . ARG A 1 115 ? -8.322 12.479 0.879 1.00 97.31 115 ARG A N 1
ATOM 908 C CA . ARG A 1 115 ? -8.376 13.932 1.127 1.00 97.31 115 ARG A CA 1
ATOM 909 C C . ARG A 1 115 ? -7.119 14.449 1.825 1.00 97.31 115 ARG A C 1
ATOM 911 O O . ARG A 1 115 ? -6.686 15.568 1.545 1.00 97.31 115 ARG A O 1
ATOM 918 N N . LYS A 1 116 ? -6.539 13.643 2.720 1.00 96.94 116 LYS A N 1
ATOM 919 C CA . LYS A 1 116 ? -5.323 13.982 3.465 1.00 96.94 116 LYS A CA 1
ATOM 920 C C . LYS A 1 116 ? -4.072 13.940 2.587 1.00 96.94 116 LYS A C 1
ATOM 922 O O . LYS A 1 116 ? -3.269 14.866 2.651 1.00 96.94 116 LYS A O 1
ATOM 927 N N . TYR A 1 117 ? -3.894 12.876 1.804 1.00 95.12 117 TYR A N 1
ATOM 928 C CA . TYR A 1 117 ? -2.643 12.615 1.079 1.00 95.12 117 TYR A CA 1
ATOM 929 C C . TYR A 1 117 ? -2.665 13.026 -0.397 1.00 95.12 117 TYR A C 1
ATOM 931 O O . TYR A 1 117 ? -1.596 13.166 -0.983 1.00 95.12 117 TYR A O 1
ATOM 939 N N . LYS A 1 118 ? -3.853 13.241 -0.979 1.00 94.12 118 LYS A N 1
ATOM 940 C CA . LYS A 1 118 ? -4.095 13.732 -2.349 1.00 94.12 118 LYS A CA 1
ATOM 941 C C . LYS A 1 118 ? -3.191 13.091 -3.419 1.00 94.12 118 LYS A C 1
ATOM 943 O O . LYS A 1 118 ? -2.487 13.810 -4.127 1.00 94.12 118 LYS A O 1
ATOM 948 N N . PRO A 1 119 ? -3.169 11.753 -3.531 1.00 92.62 119 PRO A N 1
ATOM 949 C CA . PRO A 1 119 ? -2.366 11.075 -4.544 1.00 92.62 119 PRO A CA 1
ATOM 950 C C . PRO A 1 119 ? -2.815 11.409 -5.972 1.00 92.62 119 PRO A C 1
ATOM 952 O O . PRO A 1 119 ? -4.007 11.439 -6.271 1.00 92.62 119 PRO A O 1
ATOM 955 N N . ASP A 1 120 ? -1.850 11.565 -6.876 1.00 93.75 120 ASP A N 1
ATOM 956 C CA . ASP A 1 120 ? -2.081 11.608 -8.324 1.00 93.75 120 ASP A CA 1
ATOM 957 C C . ASP A 1 120 ? -2.136 10.171 -8.872 1.00 93.75 120 ASP A C 1
ATOM 959 O O . ASP A 1 120 ? -1.124 9.602 -9.295 1.00 93.75 120 ASP A O 1
ATOM 963 N N . PHE A 1 121 ? -3.319 9.549 -8.793 1.00 92.06 121 PHE A N 1
ATOM 964 C CA . PHE A 1 121 ? -3.507 8.154 -9.201 1.00 92.06 121 PHE A CA 1
ATOM 965 C C . PHE A 1 121 ? -3.131 7.880 -10.662 1.00 92.06 121 PHE A C 1
ATOM 967 O O . PHE A 1 121 ? -2.380 6.927 -10.880 1.00 92.06 121 PHE A O 1
ATOM 974 N N . PRO A 1 122 ? -3.575 8.669 -11.667 1.00 93.44 122 PRO A N 1
ATOM 975 C CA . PRO A 1 122 ? -3.218 8.402 -13.059 1.00 93.44 122 PRO A CA 1
ATOM 976 C C . PRO A 1 122 ? -1.706 8.337 -13.282 1.00 93.44 122 PRO A C 1
ATOM 978 O O . PRO A 1 122 ? -1.202 7.395 -13.903 1.00 93.44 122 PRO A O 1
ATOM 981 N N . ARG A 1 123 ? -0.963 9.305 -12.732 1.00 94.00 123 ARG A N 1
ATOM 982 C CA . ARG A 1 123 ? 0.494 9.334 -12.850 1.00 94.00 123 ARG A CA 1
ATOM 983 C C . ARG A 1 123 ? 1.125 8.152 -12.125 1.00 94.00 123 ARG A C 1
ATOM 985 O O . ARG A 1 123 ? 1.935 7.444 -12.724 1.00 94.00 123 ARG A O 1
ATOM 992 N N . LEU A 1 124 ? 0.732 7.903 -10.879 1.00 93.50 124 LEU A N 1
ATOM 993 C CA . LEU A 1 124 ? 1.315 6.842 -10.064 1.00 93.50 124 LEU A CA 1
ATOM 994 C C . LEU A 1 124 ? 1.087 5.452 -10.676 1.00 93.50 124 LEU A C 1
ATOM 996 O O . LEU A 1 124 ? 2.035 4.681 -10.820 1.00 93.50 124 LEU A O 1
ATOM 1000 N N . PHE A 1 125 ? -0.137 5.152 -11.111 1.00 95.19 125 PHE A N 1
ATOM 1001 C CA . PHE A 1 125 ? -0.457 3.889 -11.776 1.00 95.19 125 PHE A CA 1
ATOM 1002 C C . PHE A 1 125 ? 0.318 3.715 -13.081 1.00 95.19 125 PHE A C 1
ATOM 1004 O O . PHE A 1 125 ? 0.863 2.639 -13.325 1.00 95.19 125 PHE A O 1
ATOM 1011 N N . SER A 1 126 ? 0.484 4.780 -13.874 1.00 95.31 126 SER A N 1
ATOM 1012 C CA . SER A 1 126 ? 1.302 4.709 -15.092 1.00 95.31 126 SER A CA 1
ATOM 1013 C C . SER A 1 126 ? 2.765 4.333 -14.808 1.00 95.31 126 SER A C 1
ATOM 1015 O O . SER A 1 126 ? 3.377 3.577 -15.572 1.00 95.31 126 SER A O 1
ATOM 1017 N N . MET A 1 127 ? 3.320 4.820 -13.692 1.00 94.88 127 MET A N 1
ATOM 1018 C CA . MET A 1 127 ? 4.688 4.526 -13.264 1.00 94.88 127 MET A CA 1
ATOM 1019 C C . MET A 1 127 ? 4.814 3.094 -12.745 1.00 94.88 127 MET A C 1
ATOM 1021 O O . MET A 1 127 ? 5.722 2.384 -13.174 1.00 94.88 127 MET A O 1
ATOM 1025 N N . ILE A 1 128 ? 3.876 2.645 -11.906 1.00 94.44 128 ILE A N 1
ATOM 1026 C CA . ILE A 1 128 ? 3.822 1.269 -11.390 1.00 94.44 128 ILE A CA 1
ATOM 1027 C C . ILE A 1 128 ? 3.699 0.265 -12.541 1.00 94.44 128 ILE A C 1
ATOM 1029 O O . ILE A 1 128 ? 4.445 -0.712 -12.605 1.00 94.44 128 ILE A O 1
ATOM 1033 N N . ASP A 1 129 ? 2.809 0.520 -13.500 1.00 94.06 129 ASP A N 1
ATOM 1034 C CA . ASP A 1 129 ? 2.627 -0.358 -14.654 1.00 94.06 129 ASP A CA 1
ATOM 1035 C C . ASP A 1 129 ? 3.871 -0.409 -15.541 1.00 94.06 129 ASP A C 1
ATOM 1037 O O . ASP A 1 129 ? 4.237 -1.468 -16.061 1.00 94.06 129 ASP A O 1
ATOM 1041 N N . ARG A 1 130 ? 4.541 0.734 -15.734 1.00 92.94 130 ARG A N 1
ATOM 1042 C CA . ARG A 1 130 ? 5.807 0.789 -16.470 1.00 92.94 130 ARG A CA 1
ATOM 1043 C C . ARG A 1 130 ? 6.875 -0.043 -15.769 1.00 92.94 130 ARG A C 1
ATOM 1045 O O . ARG A 1 130 ? 7.526 -0.840 -16.439 1.00 92.94 130 ARG A O 1
ATOM 1052 N N . GLU A 1 131 ? 7.017 0.119 -14.462 1.00 89.00 131 GLU A N 1
ATOM 1053 C CA . GLU A 1 131 ? 7.996 -0.589 -13.639 1.00 89.00 131 GLU A CA 1
ATOM 1054 C C . GLU A 1 131 ? 7.779 -2.111 -13.700 1.00 89.00 131 GLU A C 1
ATOM 1056 O O . GLU A 1 131 ? 8.681 -2.874 -14.061 1.00 89.00 131 GLU A O 1
ATOM 1061 N N . ARG A 1 132 ? 6.532 -2.560 -13.512 1.00 85.56 132 ARG A N 1
ATOM 1062 C CA . ARG A 1 132 ? 6.153 -3.977 -13.632 1.00 85.56 132 ARG A CA 1
ATOM 1063 C C . ARG A 1 132 ? 6.429 -4.537 -15.029 1.00 85.56 132 ARG A C 1
ATOM 1065 O O . ARG A 1 132 ? 6.893 -5.670 -15.149 1.00 85.56 132 ARG A O 1
ATOM 1072 N N . ARG A 1 133 ? 6.197 -3.759 -16.097 1.00 86.06 133 ARG A N 1
ATOM 1073 C CA . ARG A 1 133 ? 6.510 -4.171 -17.481 1.00 86.06 133 ARG A CA 1
ATOM 1074 C C . ARG A 1 133 ? 8.007 -4.271 -17.755 1.00 86.06 133 ARG A C 1
ATOM 1076 O O . ARG A 1 133 ? 8.413 -5.195 -18.452 1.00 86.06 133 ARG A O 1
ATOM 1083 N N . VAL A 1 134 ? 8.818 -3.331 -17.268 1.00 78.31 134 VAL A N 1
ATOM 1084 C CA . VAL A 1 134 ? 10.277 -3.345 -17.478 1.00 78.31 134 VAL A CA 1
ATOM 1085 C C . VAL A 1 134 ? 10.874 -4.609 -16.867 1.00 78.31 134 VAL A C 1
ATOM 1087 O O . VAL A 1 134 ? 11.555 -5.365 -17.558 1.00 78.31 134 VAL A O 1
ATOM 1090 N N . HIS A 1 135 ? 10.521 -4.919 -15.623 1.00 66.25 135 HIS A N 1
ATOM 1091 C CA . HIS A 1 135 ? 11.005 -6.124 -14.946 1.00 66.25 135 HIS A CA 1
ATOM 1092 C C . HIS A 1 135 ? 10.417 -7.415 -15.531 1.00 66.25 135 HIS A C 1
ATOM 1094 O O . HIS A 1 135 ? 11.096 -8.441 -15.601 1.00 66.25 135 HIS A O 1
ATOM 1100 N N . ALA A 1 136 ? 9.192 -7.358 -16.061 1.00 63.12 136 ALA A N 1
ATOM 1101 C CA . ALA A 1 136 ? 8.633 -8.442 -16.855 1.00 63.12 136 ALA A CA 1
ATOM 1102 C C . ALA A 1 136 ? 9.304 -8.616 -18.227 1.00 63.12 136 ALA A C 1
ATOM 1104 O O . ALA A 1 136 ? 9.031 -9.618 -18.856 1.00 63.12 136 ALA A O 1
ATOM 1105 N N . ARG A 1 137 ? 10.175 -7.721 -18.707 1.00 57.03 137 ARG A N 1
ATOM 1106 C CA . ARG A 1 137 ? 10.941 -7.916 -19.959 1.00 57.03 137 ARG A CA 1
ATOM 1107 C C . ARG A 1 137 ? 12.383 -8.345 -19.709 1.00 57.03 137 ARG A C 1
ATOM 1109 O O . ARG A 1 137 ? 12.908 -9.153 -20.462 1.00 57.03 137 ARG A O 1
ATOM 1116 N N . VAL A 1 138 ? 12.995 -7.864 -18.628 1.00 52.25 138 VAL A N 1
ATOM 1117 C CA . VAL A 1 138 ? 14.378 -8.212 -18.246 1.00 52.25 138 VAL A CA 1
ATOM 1118 C C . VAL A 1 138 ? 14.546 -9.706 -17.933 1.00 52.25 138 VAL A C 1
ATOM 1120 O O . VAL A 1 138 ? 15.643 -10.225 -18.050 1.00 52.25 138 VAL A O 1
ATOM 1123 N N . GLY A 1 139 ? 13.476 -10.424 -17.578 1.00 40.84 139 GLY A N 1
ATOM 1124 C CA . GLY A 1 139 ? 13.547 -11.878 -17.382 1.00 40.84 139 GLY A CA 1
ATOM 1125 C C . GLY A 1 139 ? 13.194 -12.745 -18.604 1.00 40.84 139 GLY A C 1
ATOM 1126 O O . GLY A 1 139 ? 13.099 -13.961 -18.435 1.00 40.84 139 GLY A O 1
ATOM 1127 N N . ASP A 1 140 ? 12.874 -12.148 -19.763 1.00 41.19 140 ASP A N 1
ATOM 1128 C CA . ASP A 1 140 ? 12.605 -12.854 -21.039 1.00 41.19 140 ASP A CA 1
ATOM 1129 C C . ASP A 1 140 ? 13.829 -12.871 -21.970 1.00 41.19 140 ASP A C 1
ATOM 1131 O O . ASP A 1 140 ? 13.795 -13.533 -23.006 1.00 41.19 140 ASP A O 1
ATOM 1135 N N . GLN A 1 141 ? 14.886 -12.140 -21.608 1.00 37.03 141 GLN A N 1
ATOM 1136 C CA . GLN A 1 141 ? 16.199 -12.153 -22.258 1.00 37.03 141 GLN A CA 1
ATOM 1137 C C . GLN A 1 141 ? 17.170 -13.004 -21.440 1.00 37.03 141 GLN A C 1
ATOM 1139 O O . GLN A 1 141 ? 18.030 -13.654 -22.072 1.00 37.03 141 GLN A O 1
#

Foldseek 3Di:
DDDDDDDDPPPPPPDDPPHVVVLVVLLVVLCVLQVPAADAAADDDDSNLVSVLSCLQRHDLDQVSQVNRYQLLLVLLVLLLSLPAPPDVNVSSPVSSCVSPNPCNPPVNNVVSCVVRVDPSVVSNVSSVVVNVVVVVVVVD

pLDDT: mean 79.47, std 21.76, range [28.05, 98.38]

Secondary structure (DSSP, 8-state):
----------------TT-HHHHHHHHHHHHHHTTT--BSSS--SHHHHHHHHHHHHH--S-HHHHTTSB-HHHHHHHHHHHHTSTTS-HHHHHHHHHHHSTTTTSHHHHHHHHHHH---HHHHHHHHHHHHHHHHHHT--